Protein AF-A0A7S0CNS0-F1 (afdb_monomer_lite)

Structure (mmCIF, N/CA/C/O backbone):
data_AF-A0A7S0CNS0-F1
#
_entry.id   AF-A0A7S0CNS0-F1
#
loop_
_atom_site.group_PDB
_atom_site.id
_atom_site.type_symbol
_atom_site.label_atom_id
_atom_site.label_alt_id
_atom_site.label_comp_id
_atom_site.label_asym_id
_atom_site.label_entity_id
_atom_site.label_seq_id
_atom_site.pdbx_PDB_ins_code
_atom_site.Cartn_x
_atom_site.Cartn_y
_atom_site.Cartn_z
_atom_site.occupancy
_atom_site.B_iso_or_equiv
_atom_site.auth_seq_id
_atom_site.auth_comp_id
_atom_site.auth_asym_id
_atom_site.auth_atom_id
_atom_site.pdbx_PDB_model_num
ATOM 1 N N . GLU A 1 1 ? -19.469 -2.766 -13.938 1.00 79.62 1 GLU A N 1
ATOM 2 C CA . GLU A 1 1 ? -18.868 -2.071 -12.781 1.00 79.62 1 GLU A CA 1
ATOM 3 C C . GLU A 1 1 ? -19.352 -2.801 -11.536 1.00 79.62 1 GLU A C 1
ATOM 5 O O . GLU A 1 1 ? -20.506 -3.222 -11.563 1.00 79.62 1 GLU A O 1
ATOM 10 N N . PRO A 1 2 ? -18.498 -3.092 -10.544 1.00 83.12 2 PRO A N 1
ATOM 11 C CA . PRO A 1 2 ? -18.950 -3.764 -9.327 1.00 83.12 2 PRO A CA 1
ATOM 12 C C . PRO A 1 2 ? -19.878 -2.842 -8.521 1.00 83.12 2 PRO A C 1
ATOM 14 O O . PRO A 1 2 ? -19.722 -1.624 -8.574 1.00 83.12 2 PRO A O 1
ATOM 17 N N . ASP A 1 3 ? -20.831 -3.409 -7.777 1.00 85.75 3 ASP A N 1
ATOM 18 C CA . ASP A 1 3 ? -21.604 -2.629 -6.806 1.00 85.75 3 ASP A CA 1
ATOM 19 C C . ASP A 1 3 ? -20.707 -2.269 -5.620 1.00 85.75 3 ASP A C 1
ATOM 21 O O . ASP A 1 3 ? -20.160 -3.145 -4.944 1.00 85.75 3 ASP A O 1
ATOM 25 N N . MET A 1 4 ? -20.546 -0.966 -5.402 1.00 84.19 4 MET A N 1
ATOM 26 C CA . MET A 1 4 ? -19.632 -0.413 -4.411 1.00 84.19 4 MET A CA 1
ATOM 27 C C . MET A 1 4 ? -20.336 0.261 -3.227 1.00 84.19 4 MET A C 1
ATOM 29 O O . MET A 1 4 ? -19.690 0.914 -2.405 1.00 84.19 4 MET A O 1
ATOM 33 N N . THR A 1 5 ? -21.662 0.174 -3.161 1.00 83.50 5 THR A N 1
ATOM 34 C CA . THR A 1 5 ? -22.464 0.984 -2.241 1.00 83.50 5 THR A CA 1
ATOM 35 C C . THR A 1 5 ? -22.274 0.537 -0.793 1.00 83.50 5 THR A C 1
ATOM 37 O O . THR A 1 5 ? -22.460 -0.633 -0.472 1.00 83.50 5 THR A O 1
ATOM 40 N N . GLY A 1 6 ? -21.911 1.479 0.086 1.00 80.44 6 GLY A N 1
ATOM 41 C CA . GLY A 1 6 ? -21.797 1.250 1.533 1.00 80.44 6 GLY A CA 1
ATOM 42 C C . GLY A 1 6 ? -20.680 0.293 1.961 1.00 80.44 6 GLY A C 1
ATOM 43 O O . GLY A 1 6 ? -20.705 -0.183 3.090 1.00 80.44 6 GLY A O 1
ATOM 44 N N . LYS A 1 7 ? -19.719 -0.011 1.080 1.00 88.81 7 LYS A N 1
ATOM 45 C CA . LYS A 1 7 ? -18.635 -0.966 1.345 1.00 88.81 7 LYS A CA 1
ATOM 46 C C . LYS A 1 7 ? -17.271 -0.292 1.288 1.00 88.81 7 LYS A C 1
ATOM 48 O O . LYS A 1 7 ? -17.029 0.564 0.434 1.00 88.81 7 LYS A O 1
ATOM 53 N N . VAL A 1 8 ? -16.365 -0.748 2.150 1.00 96.94 8 VAL A N 1
ATOM 54 C CA . VAL A 1 8 ? -14.928 -0.521 1.978 1.00 96.94 8 VAL A CA 1
ATOM 55 C C . VAL A 1 8 ? -14.432 -1.469 0.891 1.00 96.94 8 VAL A C 1
ATOM 57 O O . VAL A 1 8 ? -14.720 -2.667 0.921 1.00 96.94 8 VAL A O 1
ATOM 60 N N . ILE A 1 9 ? -13.714 -0.934 -0.093 1.00 97.50 9 ILE A N 1
ATOM 61 C CA . ILE A 1 9 ? -13.231 -1.706 -1.240 1.00 97.50 9 ILE A CA 1
ATOM 62 C C . ILE A 1 9 ? -11.755 -1.451 -1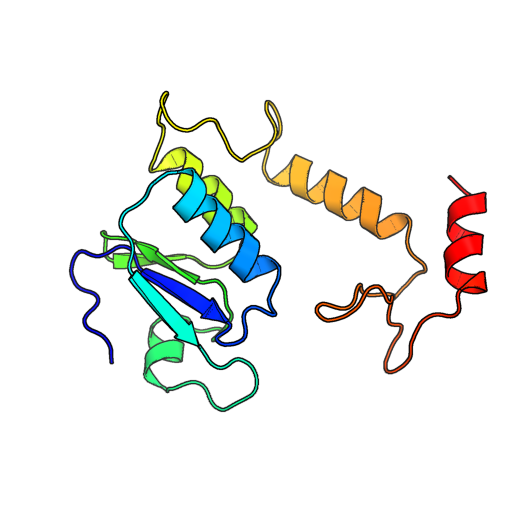.447 1.00 97.50 9 ILE A C 1
ATOM 64 O O . ILE A 1 9 ? -11.337 -0.306 -1.610 1.00 97.50 9 ILE A O 1
ATOM 68 N N . LEU A 1 10 ? -10.987 -2.531 -1.516 1.00 97.88 10 LEU A N 1
ATOM 69 C CA . LEU A 1 10 ? -9.592 -2.514 -1.916 1.00 97.88 10 LEU A CA 1
ATOM 70 C C . LEU A 1 10 ? -9.468 -2.850 -3.403 1.00 97.88 10 LEU A C 1
ATOM 72 O O . LEU A 1 10 ? -9.736 -3.973 -3.829 1.00 97.88 10 LEU A O 1
ATOM 76 N N . PHE A 1 11 ? -8.988 -1.893 -4.191 1.00 97.31 11 PHE A N 1
ATOM 77 C CA . PHE A 1 11 ? -8.505 -2.140 -5.543 1.00 97.31 11 PHE A CA 1
ATOM 78 C C . PHE A 1 11 ? -7.033 -2.531 -5.478 1.00 97.31 11 PHE A C 1
ATOM 80 O O . PHE A 1 11 ? -6.178 -1.720 -5.105 1.00 97.31 11 PHE A O 1
ATOM 87 N N . ARG A 1 12 ? -6.721 -3.770 -5.853 1.00 96.44 12 ARG A N 1
ATOM 88 C CA . ARG A 1 12 ? -5.359 -4.309 -5.781 1.00 96.44 12 ARG A CA 1
ATOM 89 C C . ARG A 1 12 ? -4.961 -5.029 -7.053 1.00 96.44 12 ARG A C 1
ATOM 91 O O . ARG A 1 12 ? -5.807 -5.470 -7.825 1.00 96.44 12 ARG A O 1
ATOM 98 N N . ASP A 1 13 ? -3.654 -5.172 -7.237 1.00 94.31 13 ASP A N 1
ATOM 99 C CA . ASP A 1 13 ? -3.093 -5.960 -8.330 1.00 94.31 13 ASP A CA 1
ATOM 100 C C . ASP A 1 13 ? -3.647 -7.392 -8.344 1.00 94.31 13 ASP A C 1
ATOM 102 O O . ASP A 1 13 ? -3.566 -8.104 -7.342 1.00 94.31 13 ASP A O 1
ATOM 106 N N . ARG A 1 14 ? -4.161 -7.819 -9.503 1.00 93.75 14 ARG A N 1
ATOM 107 C CA . ARG A 1 14 ? -4.745 -9.150 -9.712 1.00 93.75 14 ARG A CA 1
ATOM 108 C C . ARG A 1 14 ? -3.777 -10.292 -9.417 1.00 93.75 14 ARG A C 1
ATOM 110 O O . ARG A 1 14 ? -4.213 -11.342 -8.960 1.00 93.75 14 ARG A O 1
ATOM 117 N N . ASN A 1 15 ? -2.493 -10.108 -9.712 1.00 90.12 15 ASN A N 1
ATOM 118 C CA . ASN A 1 15 ? -1.498 -11.174 -9.616 1.00 90.12 15 ASN A CA 1
ATOM 119 C C . ASN A 1 15 ? -0.795 -11.209 -8.250 1.00 90.12 15 ASN A C 1
ATOM 121 O O . ASN A 1 15 ? 0.043 -12.078 -8.024 1.00 90.12 15 ASN A O 1
ATOM 125 N N . GLY A 1 16 ? -1.097 -10.262 -7.353 1.00 86.56 16 GLY A N 1
ATOM 126 C CA . GLY A 1 16 ? -0.439 -10.154 -6.051 1.00 86.56 16 GLY A CA 1
ATOM 127 C C . GLY A 1 16 ? 1.038 -9.750 -6.131 1.00 86.56 16 GLY A C 1
ATOM 128 O O . GLY A 1 16 ? 1.767 -9.898 -5.159 1.00 86.56 16 GLY A O 1
ATOM 129 N N . TRP A 1 17 ? 1.511 -9.228 -7.267 1.00 86.50 17 TRP A N 1
ATOM 130 C CA . TRP A 1 17 ? 2.932 -8.893 -7.454 1.00 86.50 17 TRP A CA 1
ATOM 131 C C . TRP A 1 17 ? 3.293 -7.487 -6.985 1.00 86.50 17 TRP A C 1
ATOM 133 O O . TRP A 1 17 ? 4.462 -7.106 -6.978 1.00 86.50 17 TRP A O 1
ATOM 143 N N . CYS A 1 18 ? 2.293 -6.671 -6.659 1.00 87.75 18 CYS A N 1
ATOM 144 C CA . CYS A 1 18 ? 2.506 -5.308 -6.208 1.00 87.75 18 CYS A CA 1
ATOM 145 C C . CYS A 1 18 ? 2.743 -5.296 -4.686 1.00 87.75 18 CYS A C 1
ATOM 147 O O . CYS A 1 18 ? 1.767 -5.400 -3.936 1.00 87.75 18 CYS A O 1
ATOM 149 N N . PRO A 1 19 ? 3.983 -5.081 -4.201 1.00 89.62 19 PRO A N 1
ATOM 150 C CA . PRO A 1 19 ? 4.258 -5.047 -2.761 1.00 89.62 19 PRO A CA 1
ATOM 151 C C . PRO A 1 19 ? 3.500 -3.915 -2.053 1.00 89.62 19 PRO A C 1
ATOM 153 O O . PRO A 1 19 ? 3.148 -4.019 -0.882 1.00 89.62 19 PRO A O 1
ATOM 156 N N . TYR A 1 20 ? 3.195 -2.831 -2.770 1.00 92.94 20 TYR A N 1
ATOM 157 C CA . TYR A 1 20 ? 2.387 -1.735 -2.243 1.00 92.94 20 TYR A CA 1
ATOM 158 C C . TYR A 1 20 ? 0.928 -2.142 -2.037 1.00 92.94 20 TYR A C 1
ATOM 160 O O . TYR A 1 20 ? 0.320 -1.719 -1.060 1.00 92.94 20 TYR A O 1
ATOM 168 N N . SER A 1 21 ? 0.375 -2.974 -2.927 1.00 95.25 21 SER A N 1
ATOM 169 C CA . SER A 1 21 ? -0.973 -3.517 -2.743 1.00 95.25 21 SER A CA 1
ATOM 170 C C . SER A 1 21 ? -1.022 -4.488 -1.574 1.00 95.25 21 SER A C 1
ATOM 172 O O . SER A 1 21 ? -1.945 -4.423 -0.768 1.00 95.25 21 SER A O 1
ATOM 174 N N . GLU A 1 22 ? 0.009 -5.323 -1.449 1.00 93.44 22 GLU A N 1
ATOM 175 C CA . GLU A 1 22 ? 0.140 -6.274 -0.349 1.00 93.44 22 GLU A CA 1
ATOM 176 C C . GLU A 1 22 ? 0.212 -5.570 1.010 1.00 93.44 22 GLU A C 1
ATOM 178 O O . GLU A 1 22 ? -0.470 -5.973 1.944 1.00 93.44 22 GLU A O 1
ATOM 183 N N . ARG A 1 23 ? 0.940 -4.446 1.103 1.00 93.81 23 ARG A N 1
ATOM 184 C CA . ARG A 1 23 ? 0.969 -3.601 2.310 1.00 93.81 23 ARG A CA 1
ATOM 185 C C . ARG A 1 23 ? -0.434 -3.217 2.781 1.00 93.81 23 ARG A C 1
ATOM 187 O O . ARG A 1 23 ? -0.723 -3.330 3.966 1.00 93.81 23 ARG A O 1
ATOM 194 N N . VAL A 1 24 ? -1.281 -2.728 1.874 1.00 96.88 24 VAL A N 1
ATOM 195 C CA . VAL A 1 24 ? -2.637 -2.278 2.224 1.00 96.88 24 VAL A CA 1
ATOM 196 C C . VAL A 1 24 ? -3.528 -3.465 2.572 1.00 96.88 24 VAL A C 1
ATOM 198 O O . VAL A 1 24 ? -4.253 -3.404 3.559 1.00 96.88 24 VAL A O 1
ATOM 201 N N . TRP A 1 25 ? -3.448 -4.550 1.802 1.00 96.69 25 TRP A N 1
ATOM 202 C CA . TRP A 1 25 ? -4.233 -5.751 2.068 1.00 96.69 25 TRP A CA 1
ATOM 203 C C . TRP A 1 25 ? -3.916 -6.357 3.435 1.00 96.69 25 TRP A C 1
ATOM 205 O O . TRP A 1 25 ? -4.824 -6.548 4.240 1.00 96.69 25 TRP A O 1
ATOM 215 N N . LEU A 1 26 ? -2.631 -6.568 3.741 1.00 94.06 26 LEU A N 1
ATOM 216 C CA . LEU A 1 26 ? -2.194 -7.047 5.052 1.00 94.06 26 LEU A CA 1
ATOM 217 C C . LEU A 1 26 ? -2.619 -6.087 6.167 1.00 94.06 26 LEU A C 1
ATOM 219 O O . LEU A 1 26 ? -2.993 -6.544 7.244 1.00 94.06 26 LEU A O 1
ATOM 223 N N . ALA A 1 27 ? -2.615 -4.774 5.912 1.00 94.25 27 ALA A N 1
ATOM 224 C CA . ALA A 1 27 ? -3.067 -3.797 6.893 1.00 94.25 27 ALA A CA 1
ATOM 225 C C . ALA A 1 27 ? -4.570 -3.902 7.198 1.00 94.25 27 ALA A C 1
ATOM 227 O O . ALA A 1 27 ? -4.971 -3.871 8.360 1.00 94.25 27 ALA A O 1
ATOM 228 N N . MET A 1 28 ? -5.401 -4.065 6.168 1.00 95.19 28 MET A N 1
ATOM 229 C CA . MET A 1 28 ? -6.844 -4.256 6.331 1.00 95.19 28 MET A CA 1
ATOM 230 C C . MET A 1 28 ? -7.164 -5.588 7.022 1.00 95.19 28 MET A C 1
ATOM 232 O O . MET A 1 28 ? -7.961 -5.614 7.959 1.00 95.19 28 MET A O 1
ATOM 236 N N . MET A 1 29 ? -6.487 -6.668 6.616 1.00 93.88 29 MET A N 1
ATOM 237 C CA . MET A 1 29 ? -6.615 -7.996 7.227 1.00 93.88 29 MET A CA 1
ATOM 238 C C . MET A 1 29 ? -6.179 -7.997 8.695 1.00 93.88 29 MET A C 1
ATOM 240 O O . MET A 1 29 ? -6.897 -8.501 9.553 1.00 93.88 29 MET A O 1
ATOM 244 N N . GLY A 1 30 ? -5.026 -7.398 9.005 1.00 91.19 30 GLY A N 1
ATOM 245 C CA . GLY A 1 30 ? -4.492 -7.315 10.367 1.00 91.19 30 GLY A CA 1
ATOM 246 C C . GLY A 1 30 ? -5.365 -6.491 11.315 1.00 91.19 30 GLY A C 1
ATOM 247 O O . GLY A 1 30 ? -5.347 -6.729 12.519 1.00 91.19 30 GLY A O 1
ATOM 248 N N . LYS A 1 31 ? -6.164 -5.565 10.774 1.00 90.44 31 LYS A N 1
ATOM 249 C CA . LYS A 1 31 ? -7.186 -4.808 11.510 1.00 90.44 31 LYS A CA 1
ATOM 250 C C . LYS A 1 31 ? -8.554 -5.497 11.566 1.00 90.44 31 LYS A C 1
ATOM 252 O O . LYS A 1 31 ? -9.480 -4.926 12.135 1.00 90.44 31 LYS A O 1
ATOM 257 N N . GLY A 1 32 ? -8.696 -6.684 10.973 1.00 90.75 32 GLY A N 1
ATOM 258 C CA . GLY A 1 32 ? -9.947 -7.443 10.962 1.00 90.75 32 GLY A CA 1
ATOM 259 C C . GLY A 1 32 ? -11.102 -6.716 10.272 1.00 90.75 32 GLY A C 1
ATOM 260 O O . GLY A 1 32 ? -12.247 -6.871 10.692 1.00 90.75 32 GLY A O 1
ATOM 261 N N . LEU A 1 33 ? -10.814 -5.881 9.268 1.00 92.31 33 LEU A N 1
ATOM 262 C CA . LEU A 1 33 ? -11.850 -5.121 8.570 1.00 92.31 33 LEU A CA 1
ATOM 263 C C . LEU A 1 33 ? -12.706 -6.026 7.686 1.00 92.31 33 LEU A C 1
ATOM 265 O O . LEU A 1 33 ? -12.196 -6.938 7.040 1.00 92.31 33 LEU A O 1
ATOM 269 N N . ASP A 1 34 ? -13.994 -5.703 7.599 1.00 93.25 34 ASP A N 1
ATOM 270 C CA . ASP A 1 34 ? -14.878 -6.235 6.566 1.00 93.25 34 ASP A CA 1
ATOM 271 C C . ASP A 1 34 ? -14.767 -5.353 5.312 1.00 93.25 34 ASP A C 1
ATOM 273 O O . ASP A 1 34 ? -15.151 -4.179 5.316 1.00 93.25 34 ASP A O 1
ATOM 277 N N . PHE A 1 35 ? -14.163 -5.888 4.252 1.00 95.44 35 PHE A N 1
ATOM 278 C CA . PHE A 1 35 ? -13.949 -5.182 2.990 1.00 95.44 35 PHE A CA 1
ATOM 279 C C . PHE A 1 35 ? -14.053 -6.138 1.801 1.00 95.44 35 PHE A C 1
ATOM 281 O O . PHE A 1 35 ? -13.856 -7.345 1.914 1.00 95.44 35 PHE A O 1
ATOM 288 N N . SER A 1 36 ? -14.353 -5.586 0.627 1.00 96.38 36 SER A N 1
ATOM 289 C CA . SER A 1 36 ? -14.345 -6.332 -0.635 1.00 96.38 36 SER A CA 1
ATOM 290 C C . SER A 1 36 ? -13.084 -6.038 -1.444 1.00 96.38 36 SER A C 1
ATOM 292 O O . SER A 1 36 ? -12.575 -4.918 -1.443 1.00 96.38 36 SER A O 1
ATOM 294 N N . GLU A 1 37 ? -12.602 -7.026 -2.191 1.00 96.06 37 GLU A N 1
ATOM 295 C CA . GLU A 1 37 ? -11.461 -6.867 -3.092 1.00 96.06 37 GLU A CA 1
ATOM 296 C C . GLU A 1 37 ? -11.928 -6.761 -4.543 1.00 96.06 37 GLU A C 1
ATOM 298 O O . GLU A 1 37 ? -12.767 -7.528 -5.016 1.00 96.06 37 GLU A O 1
ATOM 303 N N . VAL A 1 38 ? -11.338 -5.823 -5.277 1.00 96.19 38 VAL A N 1
ATOM 304 C CA . VAL A 1 38 ? -11.464 -5.737 -6.728 1.00 96.19 38 VAL A CA 1
ATOM 305 C C . VAL A 1 38 ? -10.080 -5.910 -7.335 1.00 96.19 38 VAL A C 1
ATOM 307 O O . VAL A 1 38 ? -9.188 -5.077 -7.165 1.00 96.19 38 VAL A O 1
ATOM 310 N N . LEU A 1 39 ? -9.908 -7.022 -8.048 1.00 95.44 39 LEU A N 1
ATOM 311 C CA . LEU A 1 39 ? -8.652 -7.381 -8.694 1.00 95.44 39 LEU A CA 1
ATOM 312 C C . LEU A 1 39 ? -8.495 -6.613 -10.010 1.00 95.44 39 LEU A C 1
ATOM 314 O O . LEU A 1 39 ? -9.250 -6.813 -10.962 1.00 95.44 39 LEU A O 1
ATOM 318 N N . VAL A 1 40 ? -7.494 -5.741 -10.060 1.00 94.81 40 VAL A N 1
ATOM 319 C CA . VAL A 1 40 ? -7.170 -4.898 -11.211 1.00 94.81 40 VAL A CA 1
ATOM 320 C C . VAL A 1 40 ? -5.981 -5.497 -11.953 1.00 94.81 40 VAL A C 1
ATOM 322 O O . VAL A 1 40 ? -4.935 -5.776 -11.367 1.00 94.81 40 VAL A O 1
ATOM 325 N N . ASP A 1 41 ? -6.125 -5.680 -13.263 1.00 93.12 41 ASP A N 1
ATOM 326 C CA . ASP A 1 41 ? -5.025 -6.112 -14.120 1.00 93.12 41 ASP A CA 1
ATOM 327 C C . ASP A 1 41 ? -4.093 -4.928 -14.430 1.00 93.12 41 ASP A C 1
ATOM 329 O O . ASP A 1 41 ? -4.439 -4.028 -15.194 1.00 93.12 41 ASP A O 1
ATOM 333 N N . ASN A 1 42 ? -2.909 -4.909 -13.812 1.00 89.56 42 ASN A N 1
ATOM 334 C CA . ASN A 1 42 ? -1.885 -3.896 -14.080 1.00 89.56 42 ASN A CA 1
ATOM 335 C C . ASN A 1 42 ? -1.017 -4.185 -15.308 1.00 89.56 42 ASN A C 1
ATOM 337 O O . ASN A 1 42 ? -0.248 -3.314 -15.709 1.00 89.56 42 ASN A O 1
ATOM 341 N N . GLN A 1 43 ? -1.114 -5.386 -15.878 1.00 88.69 43 GLN A N 1
ATOM 342 C CA . GLN A 1 43 ? -0.323 -5.813 -17.031 1.00 88.69 43 GLN A CA 1
ATOM 343 C C . GLN A 1 43 ? -1.102 -5.672 -18.342 1.00 88.69 43 GLN A C 1
ATOM 345 O O . GLN A 1 43 ? -0.491 -5.555 -19.403 1.00 88.69 43 GLN A O 1
ATOM 350 N N . GLY A 1 44 ? -2.430 -5.695 -18.265 1.00 88.00 44 GLY A N 1
ATOM 351 C CA . GLY A 1 44 ? -3.341 -5.520 -19.386 1.00 88.00 44 GLY A CA 1
ATOM 352 C C . GLY A 1 44 ? -4.048 -4.165 -19.409 1.00 88.00 44 GLY A C 1
ATOM 353 O O . GLY A 1 44 ? -3.677 -3.197 -18.740 1.00 88.00 44 GLY A O 1
ATOM 354 N N . THR A 1 45 ? -5.110 -4.102 -20.210 1.00 89.62 45 THR A N 1
ATOM 355 C CA . THR A 1 45 ? -5.985 -2.932 -20.289 1.00 89.62 45 THR A CA 1
ATOM 356 C C . THR A 1 45 ? -6.931 -2.905 -19.095 1.00 89.62 45 THR A C 1
ATOM 358 O O . THR A 1 45 ? -7.771 -3.788 -18.922 1.00 89.62 45 THR A O 1
ATOM 361 N N . LYS A 1 46 ? -6.829 -1.849 -18.288 1.00 93.62 46 LYS A N 1
ATOM 362 C CA . LYS A 1 46 ? -7.757 -1.606 -17.180 1.00 93.62 46 LYS A CA 1
ATOM 363 C C . LYS A 1 46 ? -9.113 -1.151 -17.720 1.00 93.62 46 LYS A C 1
ATOM 365 O O . LYS A 1 46 ? -9.161 -0.399 -18.697 1.00 93.62 46 LYS A O 1
ATOM 370 N N . PRO A 1 47 ? -10.226 -1.568 -17.097 1.00 91.56 47 PRO A N 1
ATOM 371 C CA . PRO A 1 47 ? -11.543 -1.167 -17.561 1.00 91.56 47 PRO A CA 1
ATOM 372 C C . PRO A 1 47 ? -11.755 0.341 -17.366 1.00 91.56 47 PRO A C 1
ATOM 374 O O . PRO A 1 47 ? -11.301 0.921 -16.381 1.00 91.56 47 PRO A O 1
ATOM 377 N N . SER A 1 48 ? -12.498 0.979 -18.275 1.00 94.50 48 SER A N 1
ATOM 378 C CA . SER A 1 48 ? -12.708 2.439 -18.271 1.00 94.50 48 SER A CA 1
ATOM 379 C C . SER A 1 48 ? -13.325 2.972 -16.976 1.00 94.50 48 SER A C 1
ATOM 381 O O . SER A 1 48 ? -13.028 4.091 -16.566 1.00 94.50 48 SER A O 1
ATOM 383 N N . TRP A 1 49 ? -14.157 2.169 -16.305 1.00 94.06 49 TRP A N 1
ATOM 384 C CA . TRP A 1 49 ? -14.743 2.534 -15.017 1.00 94.06 49 TRP A CA 1
ATOM 385 C C . TRP A 1 49 ? -13.691 2.698 -13.921 1.00 94.06 49 TRP A C 1
ATOM 387 O O . TRP A 1 49 ? -13.834 3.579 -13.081 1.00 94.06 49 TRP A O 1
ATOM 397 N N . TYR A 1 50 ? -12.592 1.942 -13.974 1.00 95.75 50 TYR A N 1
ATOM 398 C CA . TYR A 1 50 ? -11.540 2.060 -12.973 1.00 95.75 50 TYR A CA 1
ATOM 399 C C . TYR A 1 50 ? -10.827 3.408 -13.063 1.00 95.75 50 TYR A C 1
ATOM 401 O O . TYR A 1 50 ? -10.560 4.021 -12.037 1.00 95.75 50 TYR A O 1
ATOM 409 N N . TYR A 1 51 ? -10.610 3.923 -14.275 1.00 95.69 51 TYR A N 1
ATOM 410 C CA . TYR A 1 51 ? -10.045 5.260 -14.475 1.00 95.69 51 TYR A CA 1
ATOM 411 C C . TYR A 1 51 ? -10.980 6.387 -14.021 1.00 95.69 51 TYR A C 1
ATOM 413 O O . TYR A 1 51 ? -10.506 7.456 -13.647 1.00 95.69 51 TYR A O 1
ATOM 421 N N . ARG A 1 52 ? -12.303 6.162 -14.020 1.00 94.56 52 ARG A N 1
ATOM 422 C CA . ARG A 1 52 ? -13.259 7.122 -13.441 1.00 94.56 52 ARG A CA 1
ATOM 423 C C . ARG A 1 52 ? -13.168 7.167 -11.918 1.00 94.56 52 ARG A C 1
ATOM 425 O O . ARG A 1 52 ? -13.317 8.237 -11.343 1.00 94.56 52 ARG A O 1
ATOM 432 N N . CYS A 1 53 ? -12.916 6.024 -11.280 1.00 93.19 53 CYS A N 1
ATOM 433 C CA . CYS A 1 53 ? -12.677 5.945 -9.839 1.00 93.19 53 CYS A CA 1
ATOM 434 C C . CYS A 1 53 ? -11.303 6.522 -9.469 1.00 93.19 53 CYS A C 1
ATOM 436 O O . CYS A 1 53 ? -11.187 7.351 -8.573 1.00 93.19 53 CYS A O 1
ATOM 438 N N . ILE A 1 54 ? -10.261 6.070 -10.170 1.00 95.88 54 ILE A N 1
ATOM 439 C CA . ILE A 1 54 ? -8.851 6.330 -9.893 1.00 95.88 54 ILE A CA 1
ATOM 440 C C . ILE A 1 54 ? -8.219 6.907 -11.158 1.00 95.88 54 ILE A C 1
ATOM 442 O O . ILE A 1 54 ? -7.818 6.160 -12.047 1.00 95.88 54 ILE A O 1
ATOM 446 N N . GLY A 1 55 ? -8.103 8.235 -11.242 1.00 93.56 55 GLY A N 1
ATOM 447 C CA . GLY A 1 55 ? -7.635 8.922 -12.455 1.00 93.56 55 GLY A CA 1
ATOM 448 C C . GLY A 1 55 ? -6.266 8.452 -12.970 1.00 93.56 55 GLY A C 1
ATOM 449 O O . GLY A 1 55 ? -6.049 8.390 -14.177 1.00 93.56 55 GLY A O 1
ATOM 450 N N . SER A 1 56 ? -5.359 8.047 -12.074 1.00 92.94 56 SER A N 1
ATOM 451 C CA . SER A 1 56 ? -4.052 7.467 -12.428 1.00 92.94 56 SER A CA 1
ATOM 452 C C . SER A 1 56 ? -4.137 6.028 -12.952 1.00 92.94 56 SER A C 1
ATOM 454 O O . SER A 1 56 ? -3.192 5.522 -13.556 1.00 92.94 56 SER A O 1
ATOM 456 N N . GLY A 1 57 ? -5.228 5.323 -12.649 1.00 93.44 57 GLY A N 1
ATOM 457 C CA . GLY A 1 57 ? -5.356 3.881 -12.808 1.00 93.44 57 GLY A CA 1
ATOM 458 C C . GLY A 1 57 ? -4.335 3.078 -11.995 1.00 93.44 57 GLY A C 1
ATOM 459 O O . GLY A 1 57 ? -4.094 1.919 -12.328 1.00 93.44 57 GLY A O 1
ATOM 460 N N . SER A 1 58 ? -3.683 3.653 -10.980 1.00 93.00 58 SER A N 1
ATOM 461 C CA . SER A 1 58 ? -2.697 2.939 -10.157 1.00 93.00 58 SER A CA 1
ATOM 462 C C . SER A 1 58 ? -3.366 2.061 -9.096 1.00 93.00 58 SER A C 1
ATOM 464 O O . SER A 1 58 ? -4.505 2.296 -8.706 1.00 93.00 58 SER A O 1
ATOM 466 N N . THR A 1 59 ? -2.658 1.031 -8.632 1.00 95.19 59 THR A N 1
ATOM 467 C CA . THR A 1 59 ? -3.002 0.251 -7.430 1.00 95.19 59 THR A CA 1
ATOM 468 C C . THR A 1 59 ? -1.842 0.312 -6.429 1.00 95.19 59 THR A C 1
ATOM 470 O O . THR A 1 59 ? -0.690 0.362 -6.873 1.00 95.19 59 THR A O 1
ATOM 473 N N . PRO A 1 60 ? -2.089 0.202 -5.112 1.00 97.50 60 PRO A N 1
ATOM 474 C CA . PRO A 1 60 ? -3.406 0.056 -4.498 1.00 97.50 60 PRO A CA 1
ATOM 475 C C . PRO A 1 60 ? -4.218 1.345 -4.517 1.00 97.50 60 PRO A C 1
ATOM 477 O O . PRO A 1 60 ? -3.665 2.445 -4.525 1.00 97.50 60 PRO A O 1
ATOM 480 N N . ALA A 1 61 ? -5.531 1.178 -4.451 1.00 97.88 61 ALA A N 1
ATOM 481 C CA . ALA A 1 61 ? -6.456 2.239 -4.101 1.00 97.88 61 ALA A CA 1
ATOM 482 C C . ALA A 1 61 ? -7.548 1.688 -3.186 1.00 97.88 61 ALA A C 1
ATOM 484 O O . ALA A 1 61 ? -7.882 0.506 -3.255 1.00 97.88 61 ALA A O 1
ATOM 485 N N . VAL A 1 62 ? -8.119 2.544 -2.350 1.00 97.88 62 VAL A N 1
ATOM 486 C CA . VAL A 1 62 ? -9.240 2.196 -1.479 1.00 97.88 62 VAL A CA 1
ATOM 487 C C . VAL A 1 62 ? -10.406 3.115 -1.781 1.00 97.88 62 VAL A C 1
ATOM 489 O O . VAL A 1 62 ? -10.230 4.328 -1.864 1.00 97.88 62 VAL A O 1
ATOM 492 N N . ARG A 1 63 ? -11.596 2.539 -1.934 1.00 97.06 63 ARG A N 1
ATOM 493 C CA . ARG A 1 63 ? -12.850 3.272 -1.778 1.00 97.06 63 ARG A CA 1
ATOM 494 C C . ARG A 1 63 ? -13.331 3.047 -0.356 1.00 97.06 63 ARG A C 1
ATOM 496 O O . ARG A 1 63 ? -13.567 1.911 0.044 1.00 97.06 63 ARG A O 1
ATOM 503 N N . TRP A 1 64 ? -13.481 4.119 0.391 1.00 95.94 64 TRP A N 1
ATOM 504 C CA . TRP A 1 64 ? -14.036 4.078 1.731 1.00 95.94 64 TRP A CA 1
ATOM 505 C C . TRP A 1 64 ? -15.557 3.941 1.704 1.00 95.94 64 TRP A C 1
ATOM 507 O O . TRP A 1 64 ? -16.184 4.253 0.697 1.00 95.94 64 TRP A O 1
ATOM 517 N N . ASP A 1 65 ? -16.161 3.523 2.810 1.00 93.62 65 ASP A N 1
ATOM 518 C CA . ASP A 1 65 ? -17.616 3.452 2.990 1.00 93.62 65 ASP A CA 1
ATOM 519 C C . ASP A 1 65 ? -18.329 4.790 2.705 1.00 93.62 65 ASP A C 1
ATOM 521 O O . ASP A 1 65 ? -19.366 4.801 2.038 1.00 93.62 65 ASP A O 1
ATOM 525 N N . ASP A 1 66 ? -17.709 5.914 3.081 1.00 93.12 66 ASP A N 1
ATOM 526 C CA . ASP A 1 66 ? -18.166 7.287 2.807 1.00 93.12 66 ASP A CA 1
ATOM 527 C C . ASP A 1 66 ? -18.081 7.720 1.328 1.00 93.12 66 ASP A C 1
ATOM 529 O O . ASP A 1 66 ? -18.447 8.843 0.980 1.00 93.12 66 ASP A O 1
ATOM 533 N N . GLY A 1 67 ? -17.607 6.847 0.435 1.00 93.12 67 GLY A N 1
ATOM 534 C CA . GLY A 1 67 ? -17.527 7.117 -0.999 1.00 93.12 67 GLY A CA 1
ATOM 535 C C . GLY A 1 67 ? -16.238 7.762 -1.475 1.00 93.12 67 GLY A C 1
ATOM 536 O O . GLY A 1 67 ? -16.038 7.856 -2.687 1.00 93.12 67 GLY A O 1
ATOM 537 N N . LYS A 1 68 ? -15.346 8.171 -0.570 1.00 94.56 68 LYS A N 1
ATOM 538 C CA . LYS A 1 68 ? -14.075 8.781 -0.962 1.00 94.56 68 LYS A CA 1
ATOM 539 C C . LYS A 1 68 ? -13.094 7.726 -1.451 1.00 94.56 68 LYS A C 1
ATOM 541 O O . LYS A 1 68 ? -12.999 6.634 -0.893 1.0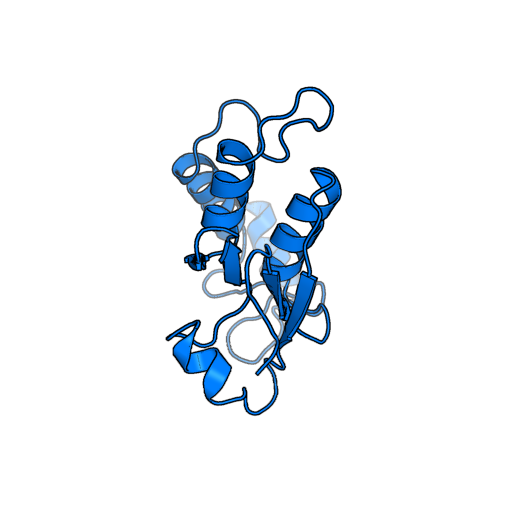0 94.56 68 LYS A O 1
ATOM 546 N N . TYR A 1 69 ? -12.324 8.092 -2.469 1.00 96.31 69 TYR A N 1
ATOM 547 C CA . TYR A 1 69 ? -11.218 7.286 -2.966 1.00 96.31 69 TYR A CA 1
ATOM 548 C C . TYR A 1 69 ? -9.902 7.792 -2.391 1.00 96.31 69 TYR A C 1
ATOM 550 O O . TYR A 1 69 ? -9.680 8.999 -2.290 1.00 96.31 69 TYR A O 1
ATOM 558 N N . GLN A 1 70 ? -9.015 6.865 -2.056 1.00 97.44 70 GLN A N 1
ATOM 559 C CA . GLN A 1 70 ? -7.673 7.162 -1.591 1.00 97.44 70 GLN A CA 1
ATOM 560 C C . GLN A 1 70 ? -6.657 6.270 -2.291 1.00 97.44 70 GLN A C 1
ATOM 562 O O . GLN A 1 70 ? -6.891 5.086 -2.526 1.00 97.44 70 GLN A O 1
ATOM 567 N N . THR A 1 71 ? -5.526 6.867 -2.641 1.00 97.00 71 THR A N 1
ATOM 568 C CA . THR A 1 71 ? -4.393 6.217 -3.304 1.00 97.00 71 THR A CA 1
ATOM 569 C C . THR A 1 71 ? -3.149 6.377 -2.433 1.00 97.00 71 THR A C 1
ATOM 571 O O . THR A 1 71 ? -3.233 6.947 -1.346 1.00 97.00 71 THR A O 1
ATOM 574 N N . GLU A 1 72 ? -2.013 5.858 -2.899 1.00 95.44 72 GLU A N 1
ATOM 575 C CA . GLU A 1 72 ? -0.739 5.808 -2.175 1.00 95.44 72 GLU A CA 1
ATOM 576 C C . GLU A 1 72 ? -0.756 4.880 -0.954 1.00 95.44 72 GLU A C 1
ATOM 578 O O . GLU A 1 72 ? -1.387 5.123 0.071 1.00 95.44 72 GLU A O 1
ATOM 583 N N . SER A 1 73 ? -0.004 3.780 -1.045 1.00 95.38 73 SER A N 1
ATOM 584 C CA . SER A 1 73 ? -0.059 2.704 -0.042 1.00 95.38 73 SER A CA 1
ATOM 585 C C . SER A 1 73 ? 0.302 3.134 1.384 1.00 95.38 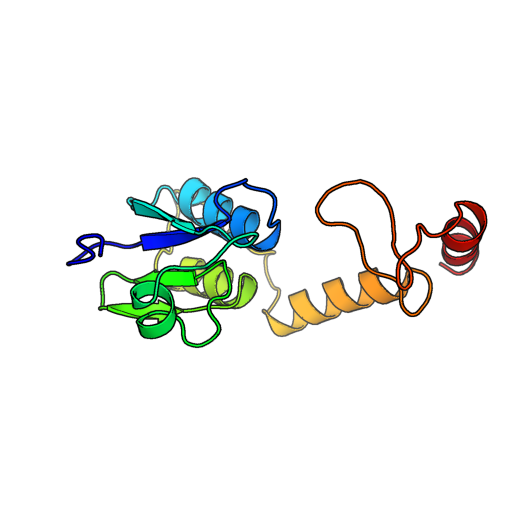73 SER A C 1
ATOM 587 O O . SER A 1 73 ? -0.226 2.560 2.332 1.00 95.38 73 SER A O 1
ATOM 589 N N . MET A 1 74 ? 1.196 4.117 1.558 1.00 93.75 74 MET A N 1
ATOM 590 C CA . MET A 1 74 ? 1.506 4.650 2.891 1.00 93.75 74 MET A CA 1
ATOM 591 C C . MET A 1 74 ? 0.362 5.514 3.410 1.00 93.75 74 MET A C 1
ATOM 593 O O . MET A 1 74 ? -0.049 5.346 4.550 1.00 93.75 74 MET A O 1
ATOM 597 N N . ASP A 1 75 ? -0.189 6.392 2.578 1.00 95.31 75 ASP A N 1
ATOM 598 C CA . ASP A 1 75 ? -1.279 7.285 2.971 1.00 95.31 75 ASP A CA 1
ATOM 599 C C . ASP A 1 75 ? -2.512 6.481 3.379 1.00 95.31 75 ASP A C 1
ATOM 601 O O . ASP A 1 75 ? -3.119 6.773 4.406 1.00 95.31 75 ASP A O 1
ATOM 605 N N . ILE A 1 76 ? -2.821 5.420 2.630 1.00 96.88 76 ILE A N 1
ATOM 606 C CA . ILE A 1 76 ? -3.873 4.466 2.982 1.00 96.88 76 ILE A CA 1
ATOM 607 C C . ILE A 1 76 ? -3.573 3.793 4.329 1.00 96.88 76 ILE A C 1
ATOM 609 O O . ILE A 1 76 ? -4.455 3.739 5.178 1.00 96.88 76 ILE A O 1
ATOM 613 N N . ALA A 1 77 ? -2.348 3.307 4.562 1.00 94.38 77 ALA A N 1
ATOM 614 C CA . ALA A 1 77 ? -1.991 2.655 5.826 1.00 94.38 77 ALA A CA 1
ATOM 615 C C . ALA A 1 77 ? -2.146 3.595 7.037 1.00 94.38 77 ALA A C 1
ATOM 617 O O . ALA A 1 77 ? -2.694 3.199 8.064 1.00 94.38 77 ALA A O 1
ATOM 618 N N . PHE A 1 78 ? -1.730 4.856 6.901 1.00 93.19 78 PHE A N 1
ATOM 619 C CA . PHE A 1 78 ? -1.938 5.876 7.933 1.00 93.19 78 PHE A CA 1
ATOM 620 C C . PHE A 1 78 ? -3.413 6.236 8.125 1.00 93.19 78 PHE A C 1
ATOM 622 O O . PHE A 1 78 ? -3.833 6.490 9.252 1.00 93.19 78 PHE A O 1
ATOM 629 N N . GLU A 1 79 ? -4.213 6.247 7.062 1.00 94.75 79 GLU A N 1
ATOM 630 C CA . GLU A 1 79 ? -5.654 6.470 7.181 1.00 94.75 79 GLU A CA 1
ATOM 631 C C . GLU A 1 79 ? -6.368 5.299 7.870 1.00 94.75 79 GLU A C 1
ATOM 633 O O . GLU A 1 79 ? -7.252 5.526 8.693 1.00 94.75 79 GLU A O 1
ATOM 638 N N . LEU A 1 80 ? -5.951 4.056 7.607 1.00 93.94 80 LEU A N 1
ATOM 639 C CA .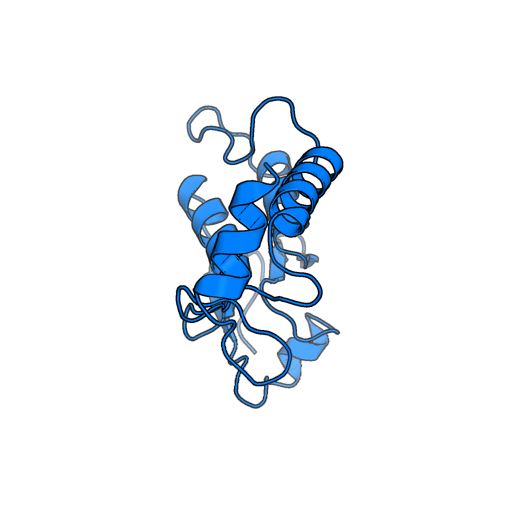 LEU A 1 80 ? -6.488 2.872 8.283 1.00 93.94 80 LEU A CA 1
ATOM 640 C C . LEU A 1 80 ? -6.302 2.948 9.804 1.00 93.94 80 LEU A C 1
ATOM 642 O O . LEU A 1 80 ? -7.215 2.585 10.543 1.00 93.94 80 LEU A O 1
ATOM 646 N N . GLU A 1 81 ? -5.157 3.443 10.284 1.00 91.19 81 GLU A N 1
ATOM 647 C CA . GLU A 1 81 ? -4.942 3.666 11.722 1.00 91.19 81 GLU A CA 1
ATOM 648 C C . GLU A 1 81 ? -5.891 4.717 12.306 1.00 91.19 81 GLU A C 1
ATOM 650 O O . GLU A 1 81 ? -6.396 4.545 13.413 1.00 91.19 81 GLU A O 1
ATOM 655 N N . LYS A 1 82 ? -6.175 5.789 11.559 1.00 91.00 82 LYS A N 1
ATOM 656 C CA . LYS A 1 82 ? -7.080 6.855 12.013 1.00 91.00 82 LYS A CA 1
ATOM 657 C C . LYS A 1 82 ? -8.540 6.415 12.037 1.00 91.00 82 LYS A C 1
ATOM 659 O O . LYS A 1 82 ? -9.262 6.766 12.964 1.00 91.00 82 LYS A O 1
ATOM 664 N N . ARG A 1 83 ? -8.983 5.692 11.005 1.00 91.88 83 ARG A N 1
ATOM 665 C CA . ARG A 1 83 ? -10.386 5.279 10.834 1.00 91.88 83 ARG A CA 1
ATOM 666 C C . ARG A 1 83 ? -10.767 4.092 11.705 1.00 91.88 83 ARG A C 1
ATOM 668 O O . ARG A 1 83 ? -11.909 4.009 12.142 1.00 91.88 83 ARG A O 1
ATOM 675 N N . TYR A 1 84 ? -9.817 3.197 11.964 1.00 89.81 84 TYR A N 1
ATOM 676 C CA . TYR A 1 84 ? -10.055 1.956 12.695 1.00 89.81 84 TYR A CA 1
ATOM 677 C C . TYR A 1 84 ? -9.072 1.811 13.867 1.00 89.81 84 TYR A C 1
ATOM 679 O O . TYR A 1 84 ? -8.226 0.902 13.866 1.00 89.81 84 TYR A O 1
ATOM 687 N N . PRO A 1 85 ? -9.150 2.708 14.873 1.00 86.44 85 PRO A N 1
ATOM 688 C CA . PRO A 1 85 ? -8.438 2.514 16.123 1.00 86.44 85 PRO A CA 1
ATOM 689 C C . PRO A 1 85 ? -9.077 1.332 16.858 1.00 86.44 85 PRO A C 1
ATOM 691 O O . PRO A 1 85 ? -10.288 1.297 17.068 1.00 86.44 85 PRO A O 1
ATOM 694 N N . SER A 1 86 ? -8.278 0.344 17.250 1.00 78.81 86 SER A N 1
ATOM 695 C CA . SER A 1 86 ? -8.780 -0.802 18.007 1.00 78.81 86 SER A CA 1
ATOM 696 C C . SER A 1 86 ? -7.751 -1.253 19.036 1.00 78.81 86 SER A C 1
ATOM 698 O O . SER A 1 86 ? -6.589 -1.427 18.685 1.00 78.81 86 SER A O 1
ATOM 700 N N . PRO A 1 87 ? -8.145 -1.495 20.297 1.00 70.31 87 PRO A N 1
ATOM 701 C CA . PRO A 1 87 ? -7.262 -2.130 21.271 1.00 70.31 87 PRO A CA 1
ATOM 702 C C . PRO A 1 87 ? -7.057 -3.626 20.978 1.00 70.31 87 PRO A C 1
ATOM 704 O O . PRO A 1 87 ? -6.107 -4.216 21.481 1.00 70.31 87 PRO A O 1
ATOM 707 N N . LEU A 1 88 ? -7.937 -4.242 20.176 1.00 74.62 88 LEU A N 1
ATOM 708 C CA . LEU A 1 88 ? -7.851 -5.656 19.792 1.00 74.62 88 LEU A CA 1
ATOM 709 C C . LEU A 1 88 ? -6.875 -5.891 18.634 1.00 74.62 88 LEU A C 1
ATOM 711 O O . LEU A 1 88 ? -6.371 -7.001 18.480 1.00 74.62 88 LEU A O 1
ATOM 715 N N . PHE A 1 89 ? -6.601 -4.855 17.839 1.00 76.81 89 PHE A N 1
ATOM 716 C CA . PHE A 1 89 ? -5.680 -4.918 16.710 1.00 76.81 89 PHE A CA 1
ATOM 717 C C . PHE A 1 89 ? -4.576 -3.879 16.916 1.00 76.81 89 PHE A C 1
ATOM 719 O O . PHE A 1 89 ? -4.851 -2.684 16.784 1.00 76.81 89 PHE A O 1
ATOM 726 N N . PRO A 1 90 ? -3.344 -4.294 17.265 1.00 77.12 90 PRO A N 1
ATOM 727 C CA . PRO A 1 90 ? -2.260 -3.354 17.510 1.00 77.12 90 PRO A CA 1
ATOM 728 C C . PRO A 1 90 ? -1.981 -2.501 16.268 1.00 77.12 90 PRO A C 1
ATOM 730 O O . PRO A 1 90 ? -2.233 -2.925 15.138 1.00 77.12 90 PRO A O 1
ATOM 733 N N . SER A 1 91 ? -1.431 -1.303 16.492 1.00 82.25 91 SER A N 1
ATOM 734 C CA . SER A 1 91 ? -0.952 -0.443 15.405 1.00 82.25 91 SER A CA 1
ATOM 735 C C . SER A 1 91 ? -0.024 -1.235 14.490 1.00 82.25 91 SER A C 1
ATOM 737 O O . SER A 1 91 ? 0.944 -1.843 14.949 1.00 82.25 91 SER A O 1
ATOM 739 N N . LEU A 1 92 ? -0.304 -1.186 13.191 1.00 82.69 92 LEU A N 1
ATOM 740 C CA . LEU A 1 92 ? 0.533 -1.801 12.161 1.00 82.69 92 LEU A CA 1
ATOM 741 C C . LEU A 1 92 ? 1.646 -0.855 11.699 1.00 82.69 92 LEU A C 1
ATOM 743 O O . LEU A 1 92 ? 2.523 -1.238 10.924 1.00 82.69 92 LEU A O 1
ATOM 747 N N . LEU A 1 93 ? 1.613 0.387 12.180 1.00 84.88 93 LEU A N 1
ATOM 748 C CA . LEU A 1 93 ? 2.651 1.377 11.960 1.00 84.88 93 LEU A CA 1
ATOM 749 C C . LEU A 1 93 ? 3.680 1.359 13.095 1.00 84.88 93 LEU A C 1
ATOM 751 O O . LEU A 1 93 ? 3.319 1.087 14.247 1.00 84.88 93 LEU A O 1
ATOM 755 N N . PRO A 1 94 ? 4.946 1.704 12.798 1.00 83.56 94 PRO A N 1
ATOM 756 C CA . PRO A 1 94 ? 5.969 1.870 13.819 1.00 83.56 94 PRO A CA 1
ATOM 757 C C . PRO A 1 94 ? 5.535 2.882 14.883 1.00 83.56 94 PRO A C 1
ATOM 759 O O . PRO A 1 94 ? 5.102 3.991 14.566 1.00 83.56 94 PRO A O 1
ATOM 762 N N . SER A 1 95 ? 5.687 2.520 16.155 1.00 83.44 95 SER A N 1
ATOM 763 C CA . SER A 1 95 ? 5.351 3.405 17.268 1.00 83.44 95 SER A CA 1
ATOM 764 C C . SER A 1 95 ? 6.223 4.660 17.259 1.00 83.44 95 SER A C 1
ATOM 766 O O . SER A 1 95 ? 7.449 4.563 17.181 1.00 83.44 95 SER A O 1
ATOM 768 N N . GLY A 1 96 ? 5.593 5.825 17.404 1.00 82.56 96 GLY A N 1
ATOM 769 C CA . GLY A 1 96 ? 6.295 7.097 17.575 1.00 82.56 96 GLY A CA 1
ATOM 770 C C . GLY A 1 96 ? 6.940 7.661 16.309 1.00 82.56 96 GLY A C 1
ATOM 771 O O . GLY A 1 96 ? 7.778 8.544 16.439 1.00 82.56 96 GLY A O 1
ATOM 772 N N . LEU A 1 97 ? 6.576 7.173 15.114 1.00 84.06 97 LEU A N 1
ATOM 773 C CA . LEU A 1 97 ? 7.055 7.731 13.847 1.00 84.06 97 LEU A CA 1
ATOM 774 C C . LEU A 1 97 ? 5.920 8.330 13.014 1.00 84.06 97 LEU A C 1
ATOM 776 O O . LEU A 1 97 ? 4.894 7.690 12.777 1.00 84.06 97 LEU A O 1
ATOM 780 N N . SER A 1 98 ? 6.140 9.542 12.506 1.00 88.44 98 SER A N 1
ATOM 781 C CA . SER A 1 98 ? 5.271 10.168 11.509 1.00 88.44 98 SER A CA 1
ATOM 782 C C . SER A 1 98 ? 5.406 9.493 10.134 1.00 88.44 98 SER A C 1
ATOM 784 O O . SER A 1 98 ? 6.336 8.717 9.874 1.00 88.44 98 SER A O 1
ATOM 786 N N . LYS A 1 99 ? 4.493 9.815 9.205 1.00 89.06 99 LYS A N 1
ATOM 787 C CA . LYS A 1 99 ? 4.577 9.356 7.807 1.00 89.06 99 LYS A CA 1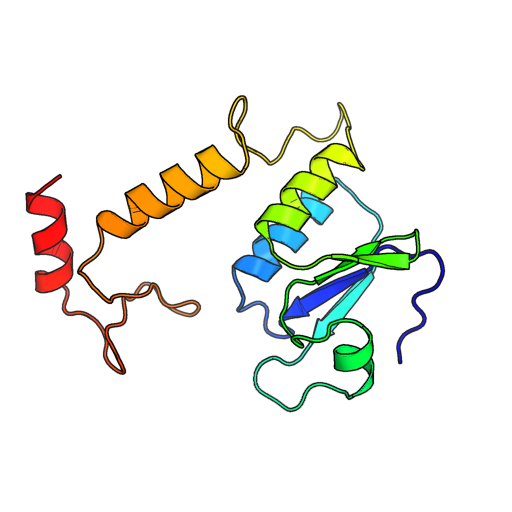
ATOM 788 C C . LYS A 1 99 ? 5.855 9.852 7.138 1.00 89.06 99 LYS A C 1
ATOM 790 O O . LYS A 1 99 ? 6.531 9.098 6.440 1.00 89.06 99 LYS A O 1
ATOM 795 N N . GLU A 1 100 ? 6.193 11.111 7.371 1.00 91.62 100 GLU A N 1
ATOM 796 C CA . GLU A 1 100 ? 7.377 11.779 6.840 1.00 91.62 100 GLU A CA 1
ATOM 797 C C . GLU A 1 100 ? 8.651 11.118 7.373 1.00 91.62 100 GLU A C 1
ATOM 799 O O . GLU A 1 100 ? 9.584 10.865 6.610 1.00 91.62 100 GLU A O 1
ATOM 804 N N . GLU A 1 101 ? 8.678 10.762 8.658 1.00 91.75 101 GLU A N 1
ATOM 805 C CA . GLU A 1 101 ? 9.813 10.067 9.268 1.00 91.75 101 GLU A CA 1
ATOM 806 C C . GLU A 1 101 ? 9.970 8.639 8.744 1.00 91.75 101 GLU A C 1
ATOM 808 O O . GLU A 1 101 ? 11.091 8.217 8.445 1.00 91.75 101 GLU A O 1
ATOM 813 N N . CYS A 1 102 ? 8.861 7.912 8.575 1.00 90.19 102 CYS A N 1
ATOM 814 C CA . CYS A 1 102 ? 8.858 6.612 7.905 1.00 90.19 102 CYS A CA 1
ATOM 815 C C . CYS A 1 102 ? 9.417 6.732 6.482 1.00 90.19 102 CYS A C 1
ATOM 817 O O . CYS A 1 102 ? 10.320 5.985 6.103 1.00 90.19 102 CYS A O 1
ATOM 819 N N . GLY A 1 103 ? 8.937 7.714 5.714 1.00 89.44 103 GLY A N 1
ATOM 820 C CA . GLY A 1 103 ? 9.408 7.989 4.358 1.00 89.44 103 GLY A CA 1
ATOM 821 C C . GLY A 1 103 ? 10.900 8.323 4.315 1.00 89.44 103 GLY A C 1
ATOM 822 O O . GLY A 1 103 ? 11.630 7.789 3.481 1.00 89.44 103 GLY A O 1
ATOM 823 N N . ARG A 1 104 ? 11.388 9.137 5.256 1.00 91.62 104 ARG A N 1
ATOM 824 C CA . ARG A 1 104 ? 12.813 9.457 5.376 1.00 91.62 104 ARG A CA 1
ATOM 825 C C . ARG A 1 104 ? 13.650 8.214 5.669 1.00 91.62 104 ARG A C 1
ATOM 827 O O . ARG A 1 104 ? 14.639 8.002 4.982 1.00 91.62 104 ARG A O 1
ATOM 834 N N . LYS A 1 105 ? 13.245 7.373 6.626 1.00 90.38 105 LYS A N 1
ATOM 835 C CA . LYS A 1 105 ? 13.960 6.126 6.950 1.00 90.38 105 LYS A CA 1
ATOM 836 C C . LYS A 1 105 ? 13.994 5.160 5.764 1.00 90.38 105 LYS A C 1
ATOM 838 O O . LYS A 1 105 ? 15.045 4.599 5.482 1.00 90.38 105 LYS A O 1
ATOM 843 N N . ILE A 1 106 ? 12.886 5.010 5.033 1.00 87.38 106 ILE A N 1
ATOM 844 C CA . ILE A 1 106 ? 12.849 4.221 3.789 1.00 87.38 106 ILE A CA 1
ATOM 845 C C . ILE A 1 106 ? 13.838 4.793 2.764 1.00 87.38 106 ILE A C 1
ATOM 847 O O . ILE A 1 106 ? 14.606 4.049 2.159 1.00 87.38 106 ILE A O 1
ATOM 851 N N . ASN A 1 107 ? 13.863 6.117 2.598 1.00 87.12 107 ASN A N 1
ATOM 852 C CA . ASN A 1 107 ? 14.809 6.776 1.701 1.00 87.12 107 ASN A CA 1
ATOM 853 C C . ASN A 1 107 ? 16.264 6.609 2.152 1.00 87.12 107 ASN A C 1
ATOM 855 O O . ASN A 1 107 ? 17.138 6.489 1.301 1.00 87.12 107 ASN A O 1
ATOM 859 N N . ASP A 1 108 ? 16.532 6.575 3.457 1.00 88.75 108 ASP A N 1
ATOM 860 C CA . ASP A 1 108 ? 17.867 6.318 3.996 1.00 88.75 108 ASP A CA 1
ATOM 861 C C . ASP A 1 108 ? 18.332 4.893 3.659 1.00 88.75 108 ASP A C 1
ATOM 863 O O . ASP A 1 108 ? 19.458 4.730 3.197 1.00 88.75 108 ASP A O 1
ATOM 867 N N . VAL A 1 109 ? 17.451 3.886 3.746 1.00 84.50 109 VAL A N 1
ATOM 868 C CA . VAL A 1 109 ? 17.753 2.525 3.257 1.00 84.50 109 VAL A CA 1
ATOM 869 C C . VAL A 1 109 ? 18.009 2.524 1.751 1.00 84.50 109 VAL A C 1
ATOM 871 O O . VAL A 1 109 ? 18.950 1.889 1.284 1.00 84.50 109 VAL A O 1
ATOM 874 N N . ASN A 1 110 ? 17.227 3.275 0.972 1.00 82.38 110 ASN A N 1
ATOM 875 C CA . ASN A 1 110 ? 17.420 3.332 -0.478 1.00 82.38 110 ASN A CA 1
ATOM 876 C C . ASN A 1 110 ? 18.781 3.920 -0.887 1.00 82.38 110 ASN A C 1
ATOM 878 O O . ASN A 1 110 ? 19.292 3.574 -1.950 1.00 82.38 110 ASN A O 1
ATOM 882 N N . LYS A 1 111 ? 19.385 4.778 -0.053 1.00 83.94 111 LYS A N 1
ATOM 883 C CA . LYS A 1 111 ? 20.732 5.329 -0.287 1.00 83.94 111 LYS A CA 1
ATOM 884 C C . LYS A 1 111 ? 21.842 4.290 -0.114 1.00 83.94 111 LYS A C 1
ATOM 886 O O . LYS A 1 111 ? 22.945 4.537 -0.591 1.00 83.94 111 LYS A O 1
ATOM 891 N N . LEU A 1 112 ? 21.561 3.162 0.543 1.00 84.19 112 LEU A N 1
ATOM 892 C CA . LEU A 1 112 ? 22.514 2.060 0.707 1.00 84.19 112 LEU A CA 1
ATOM 893 C C . LEU A 1 112 ? 22.700 1.262 -0.590 1.00 84.19 112 LEU A C 1
ATOM 895 O O . LEU A 1 112 ? 23.690 0.552 -0.737 1.00 84.19 112 LEU A O 1
ATOM 899 N N . PHE A 1 113 ? 21.756 1.349 -1.531 1.00 84.69 113 PHE A N 1
ATOM 900 C CA . PHE A 1 113 ? 21.847 0.653 -2.811 1.00 84.69 113 PHE A CA 1
ATOM 901 C C . PHE A 1 113 ? 22.658 1.455 -3.840 1.00 84.69 113 PHE A C 1
ATOM 903 O O . PHE A 1 113 ? 22.713 2.688 -3.764 1.00 84.69 113 PHE A O 1
ATOM 910 N N . PRO A 1 114 ? 23.245 0.794 -4.861 1.00 86.44 114 PRO A N 1
ATOM 911 C CA . PRO A 1 114 ? 23.943 1.500 -5.927 1.00 86.44 114 PRO A CA 1
ATOM 912 C C . PRO A 1 114 ? 23.037 2.541 -6.598 1.00 86.44 114 PRO A C 1
ATOM 914 O O . PRO A 1 114 ? 21.827 2.345 -6.758 1.00 86.44 114 PRO A O 1
ATOM 917 N N . LYS A 1 115 ? 23.618 3.670 -7.014 1.00 84.50 115 LYS A N 1
ATOM 918 C CA . LYS A 1 115 ? 22.855 4.778 -7.610 1.00 84.50 115 LYS A CA 1
ATOM 919 C C . LYS A 1 115 ? 22.085 4.327 -8.853 1.00 84.50 115 LYS A C 1
ATOM 921 O O . LYS A 1 115 ? 22.601 3.572 -9.679 1.00 84.50 115 LYS A O 1
ATOM 926 N N . ASN A 1 116 ? 20.879 4.873 -9.019 1.00 85.00 116 ASN A N 1
ATOM 927 C CA . ASN A 1 116 ? 19.964 4.579 -10.130 1.00 85.00 116 ASN A CA 1
ATOM 928 C C . ASN A 1 116 ? 19.539 3.106 -10.211 1.00 85.00 116 ASN A C 1
ATOM 930 O O . ASN A 1 116 ? 19.190 2.621 -11.290 1.00 85.00 116 ASN A O 1
ATOM 934 N N . THR A 1 117 ? 19.569 2.398 -9.081 1.00 86.69 117 THR A N 1
ATOM 935 C CA . THR A 1 117 ? 19.004 1.057 -8.983 1.00 86.69 117 THR A CA 1
ATOM 936 C C . THR A 1 117 ? 17.598 1.096 -8.409 1.00 86.69 117 THR A C 1
ATOM 938 O O . THR A 1 117 ? 17.221 2.011 -7.676 1.00 86.69 117 THR A O 1
ATOM 941 N N . ARG A 1 118 ? 16.800 0.094 -8.766 1.00 81.19 118 ARG A N 1
ATOM 942 C CA . ARG A 1 118 ? 15.492 -0.154 -8.167 1.00 81.19 118 ARG A CA 1
ATOM 943 C C . ARG A 1 118 ? 15.383 -1.620 -7.760 1.00 81.19 118 ARG A C 1
ATOM 945 O O . ARG A 1 118 ? 15.816 -2.483 -8.530 1.00 81.19 118 ARG A O 1
ATOM 952 N N . PRO A 1 119 ? 14.793 -1.926 -6.597 1.00 76.38 119 PRO A N 1
ATOM 953 C CA . PRO A 1 119 ? 14.459 -3.297 -6.256 1.00 76.38 119 PRO A CA 1
ATOM 954 C C . PRO A 1 119 ? 13.415 -3.832 -7.235 1.00 76.38 119 PRO A C 1
ATOM 956 O O . PRO A 1 119 ? 12.481 -3.134 -7.641 1.00 76.38 119 PRO A O 1
ATOM 959 N N . SER A 1 120 ? 13.588 -5.083 -7.639 1.0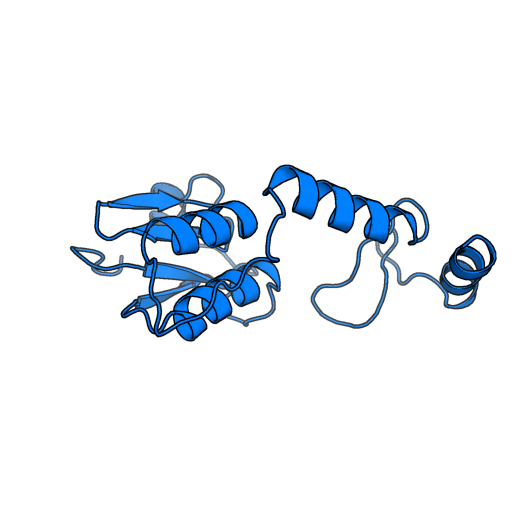0 73.44 120 SER A N 1
ATOM 960 C CA . SER A 1 120 ? 12.572 -5.809 -8.387 1.00 73.44 120 SER A CA 1
ATOM 961 C C . SER A 1 120 ? 11.360 -6.079 -7.513 1.00 73.44 120 SER A C 1
ATOM 963 O O . SER A 1 120 ? 11.490 -6.484 -6.361 1.00 73.44 120 SER A O 1
ATOM 965 N N . SER A 1 121 ? 10.167 -5.940 -8.086 1.00 66.62 121 SER A N 1
ATOM 966 C CA . SER A 1 121 ? 8.946 -6.426 -7.442 1.00 66.62 121 SER A CA 1
ATOM 967 C C . SER A 1 121 ? 8.756 -7.942 -7.584 1.00 66.62 121 SER A C 1
ATOM 969 O O . SER A 1 121 ? 7.819 -8.481 -7.010 1.00 66.62 121 SER A O 1
ATOM 971 N N . ARG A 1 122 ? 9.602 -8.634 -8.368 1.00 65.19 122 ARG A N 1
ATOM 972 C CA . ARG A 1 122 ? 9.410 -10.046 -8.759 1.00 65.19 122 ARG A CA 1
ATOM 973 C C . ARG A 1 122 ? 10.565 -10.978 -8.379 1.00 65.19 122 ARG A C 1
ATOM 975 O O . ARG A 1 122 ? 10.496 -12.167 -8.664 1.00 65.19 122 ARG A O 1
ATOM 982 N N . SER A 1 123 ? 11.648 -10.459 -7.805 1.00 64.12 123 SER A N 1
ATOM 983 C CA . SER A 1 123 ? 12.860 -11.238 -7.514 1.00 64.12 123 SER A CA 1
ATOM 984 C C . SER A 1 123 ? 13.764 -10.512 -6.518 1.00 64.12 123 SER A C 1
ATOM 986 O O . SER A 1 123 ? 13.696 -9.295 -6.392 1.00 64.12 123 SER A O 1
ATOM 988 N N . ALA A 1 124 ? 14.685 -11.222 -5.870 1.00 68.12 124 ALA A N 1
ATOM 989 C CA . ALA A 1 124 ? 15.709 -10.616 -5.011 1.00 68.12 124 ALA A CA 1
ATOM 990 C C . ALA A 1 124 ? 16.865 -9.993 -5.829 1.00 68.12 124 ALA A C 1
ATOM 992 O O . ALA A 1 124 ? 18.035 -10.248 -5.564 1.00 68.12 124 ALA A O 1
ATOM 993 N N . TYR A 1 125 ? 16.539 -9.209 -6.863 1.00 76.12 125 TYR A N 1
ATOM 994 C CA . TYR A 1 125 ? 17.520 -8.536 -7.718 1.00 76.12 125 TYR A CA 1
ATOM 995 C C . TYR A 1 125 ? 17.299 -7.025 -7.711 1.00 76.12 125 TYR A C 1
ATOM 997 O O . TYR A 1 125 ? 16.161 -6.549 -7.755 1.00 76.12 125 TYR A O 1
ATOM 1005 N N . LEU A 1 126 ? 18.401 -6.278 -7.716 1.00 82.69 126 LEU A N 1
ATOM 1006 C CA . LEU A 1 126 ? 18.408 -4.860 -8.050 1.00 82.69 126 LEU A CA 1
ATOM 1007 C C . LEU A 1 126 ? 18.544 -4.711 -9.563 1.00 82.69 126 LEU A C 1
ATOM 1009 O O . LEU A 1 126 ? 19.292 -5.446 -10.206 1.00 82.69 126 LEU A O 1
ATOM 1013 N N . PHE A 1 127 ? 17.823 -3.751 -10.126 1.00 82.94 127 PHE A N 1
ATOM 1014 C CA . PHE A 1 127 ? 17.851 -3.444 -11.550 1.00 82.94 127 PHE A CA 1
ATOM 1015 C C . PHE A 1 127 ? 18.390 -2.041 -11.781 1.00 82.94 127 PHE A C 1
ATOM 1017 O O . PHE A 1 127 ? 17.983 -1.110 -11.089 1.00 82.94 127 PHE A O 1
ATOM 1024 N N . LYS A 1 128 ? 19.241 -1.883 -12.795 1.00 84.88 128 LYS A N 1
ATOM 1025 C CA . LYS A 1 128 ? 19.755 -0.595 -13.276 1.00 84.88 128 LYS A CA 1
ATOM 1026 C C . LYS A 1 128 ? 19.452 -0.496 -14.768 1.00 84.88 128 LYS A C 1
ATOM 1028 O O . LYS A 1 128 ? 19.965 -1.276 -15.569 1.00 84.88 128 LYS A O 1
ATOM 1033 N N . GLY A 1 129 ? 18.549 0.408 -15.146 1.00 80.94 129 GLY A N 1
ATOM 1034 C CA . GLY A 1 129 ? 17.979 0.414 -16.497 1.00 80.94 129 GLY A CA 1
ATOM 1035 C C . GLY A 1 129 ? 17.208 -0.882 -16.795 1.00 80.94 129 GLY A C 1
ATOM 1036 O O . GLY A 1 129 ? 16.285 -1.236 -16.058 1.00 80.94 129 GLY A O 1
ATOM 1037 N N . GLY A 1 130 ? 17.581 -1.577 -17.876 1.00 78.12 130 GLY A N 1
ATOM 1038 C CA . GLY A 1 130 ? 16.977 -2.851 -18.296 1.00 78.12 130 GLY A CA 1
ATOM 1039 C C . GLY A 1 130 ? 17.669 -4.116 -17.769 1.00 78.12 130 GLY A C 1
ATOM 1040 O O . GLY A 1 130 ? 17.195 -5.211 -18.056 1.00 78.12 130 GLY A O 1
ATOM 1041 N N . GLY A 1 131 ? 18.777 -3.988 -17.029 1.00 83.06 131 GLY A N 1
ATOM 1042 C CA . GLY A 1 131 ? 19.614 -5.115 -16.605 1.00 83.06 131 GLY A CA 1
ATOM 1043 C C . GLY A 1 131 ? 19.657 -5.332 -15.093 1.00 83.06 131 GLY A C 1
ATOM 1044 O O . GLY A 1 131 ? 19.353 -4.427 -14.310 1.00 83.06 131 GLY A O 1
ATOM 1045 N N . ILE A 1 132 ? 20.056 -6.542 -14.698 1.00 86.56 132 ILE A N 1
ATOM 1046 C CA . ILE A 1 132 ? 20.329 -6.920 -13.305 1.00 86.56 132 ILE A CA 1
ATOM 1047 C C . ILE A 1 132 ? 21.663 -6.299 -12.872 1.00 86.56 132 ILE A C 1
ATOM 1049 O O . ILE A 1 132 ? 22.634 -6.313 -13.626 1.00 86.56 132 ILE A O 1
ATOM 1053 N N . VAL A 1 133 ? 21.711 -5.769 -11.654 1.00 87.56 133 VAL A N 1
ATOM 1054 C CA . VAL A 1 133 ? 22.933 -5.245 -11.032 1.00 87.56 133 VAL A CA 1
ATOM 1055 C C . VAL A 1 133 ? 23.858 -6.410 -10.650 1.00 87.56 133 VAL A C 1
ATOM 1057 O O . VAL A 1 133 ? 23.401 -7.332 -9.968 1.00 87.56 133 VAL A O 1
ATOM 1060 N N . PRO A 1 134 ? 25.145 -6.400 -11.049 1.00 88.19 134 PRO A N 1
ATOM 1061 C CA . PRO A 1 134 ? 26.099 -7.427 -10.645 1.00 88.19 134 PRO A CA 1
ATOM 1062 C C . PRO A 1 134 ? 26.280 -7.486 -9.126 1.00 88.19 134 PRO A C 1
ATOM 1064 O O . PRO A 1 134 ? 26.330 -6.454 -8.458 1.00 88.19 134 PRO A O 1
ATOM 1067 N N . LYS A 1 135 ? 26.475 -8.696 -8.590 1.00 86.19 135 LYS A N 1
ATOM 1068 C CA . LYS A 1 135 ? 26.713 -8.925 -7.155 1.00 86.19 135 LYS A CA 1
ATOM 1069 C C . LYS A 1 135 ? 27.830 -8.031 -6.595 1.00 86.19 135 LYS A C 1
ATOM 1071 O O . LYS A 1 135 ? 27.621 -7.389 -5.577 1.00 86.19 135 LYS A O 1
ATOM 1076 N N . ALA A 1 136 ? 28.960 -7.932 -7.299 1.00 88.50 136 ALA A N 1
ATOM 1077 C CA . ALA A 1 136 ? 30.097 -7.117 -6.868 1.00 88.50 136 ALA A CA 1
ATOM 1078 C C . ALA A 1 136 ? 29.773 -5.611 -6.776 1.00 88.50 136 ALA A C 1
ATOM 1080 O O . ALA A 1 136 ? 30.288 -4.935 -5.895 1.00 88.50 136 ALA A O 1
ATOM 1081 N N . GLU A 1 137 ? 28.903 -5.077 -7.649 1.00 87.12 137 GLU A N 1
ATOM 1082 C CA . GLU A 1 137 ? 28.475 -3.667 -7.574 1.00 87.12 137 GLU A CA 1
ATOM 1083 C C . GLU A 1 137 ? 27.585 -3.424 -6.351 1.00 87.12 137 GLU A C 1
ATOM 1085 O O . GLU A 1 137 ? 27.685 -2.374 -5.724 1.00 87.12 137 GLU A O 1
ATOM 1090 N N . PHE A 1 138 ? 26.731 -4.389 -6.000 1.00 85.38 138 PHE A N 1
ATOM 1091 C CA . PHE A 1 138 ? 25.942 -4.330 -4.771 1.00 85.38 138 PHE A CA 1
ATOM 1092 C C . PHE A 1 138 ? 26.816 -4.470 -3.517 1.00 85.38 138 PHE A C 1
ATOM 1094 O O . PHE A 1 138 ? 26.684 -3.673 -2.601 1.00 85.38 138 PHE A O 1
ATOM 1101 N N . GLU A 1 139 ? 27.724 -5.447 -3.469 1.00 86.00 139 GLU A N 1
ATOM 1102 C CA . GLU A 1 139 ? 28.586 -5.663 -2.297 1.00 86.00 139 GLU A CA 1
ATOM 1103 C C . GLU A 1 139 ? 29.493 -4.458 -2.016 1.00 86.00 139 GLU A C 1
ATOM 1105 O O . GLU A 1 139 ? 29.652 -4.086 -0.859 1.00 86.00 139 GLU A O 1
ATOM 1110 N N . ALA A 1 140 ? 29.972 -3.763 -3.054 1.00 85.56 140 ALA A N 1
ATOM 1111 C CA . ALA A 1 140 ? 30.767 -2.546 -2.895 1.00 85.56 140 ALA A CA 1
ATOM 1112 C C . ALA A 1 140 ? 30.029 -1.400 -2.172 1.00 85.56 140 ALA A C 1
ATOM 1114 O O . ALA A 1 140 ? 30.676 -0.477 -1.678 1.00 85.56 140 ALA A O 1
ATOM 1115 N N . THR A 1 141 ? 28.689 -1.410 -2.106 1.00 81.56 141 THR A N 1
ATOM 1116 C CA . THR A 1 141 ? 27.951 -0.411 -1.314 1.00 81.56 141 THR A CA 1
ATOM 1117 C C . THR A 1 141 ? 27.850 -0.773 0.161 1.00 81.56 141 THR A C 1
ATOM 1119 O O . THR A 1 141 ? 27.559 0.110 0.964 1.00 81.56 141 THR A O 1
ATOM 1122 N N . LEU A 1 142 ? 28.121 -2.030 0.529 1.00 80.00 142 LEU A N 1
ATOM 1123 C CA . LEU A 1 142 ? 28.172 -2.482 1.920 1.00 80.00 142 LEU A CA 1
ATOM 1124 C C . LEU A 1 142 ? 29.483 -2.081 2.602 1.00 80.00 142 LEU A C 1
ATOM 1126 O O . LEU A 1 142 ? 29.477 -1.813 3.795 1.00 80.00 142 LEU A O 1
ATOM 1130 N N . ASP A 1 143 ? 30.575 -1.968 1.843 1.00 77.44 143 ASP A N 1
ATOM 1131 C CA . ASP A 1 143 ? 31.897 -1.585 2.362 1.00 77.44 143 ASP A CA 1
ATOM 1132 C C . ASP A 1 143 ? 31.956 -0.132 2.886 1.00 77.44 143 ASP A C 1
ATOM 1134 O O . ASP A 1 143 ? 32.924 0.259 3.538 1.00 77.44 143 ASP A O 1
ATOM 1138 N N . GLY A 1 144 ? 30.943 0.687 2.577 1.00 66.00 144 GLY A N 1
ATOM 1139 C CA . GLY A 1 144 ? 30.842 2.097 2.973 1.00 66.00 144 GLY A CA 1
ATOM 1140 C C . GLY A 1 144 ? 29.835 2.400 4.090 1.00 66.00 144 GLY A C 1
ATOM 1141 O O . GLY A 1 144 ? 29.563 3.579 4.326 1.00 66.00 144 GLY A O 1
ATOM 1142 N N . ILE A 1 145 ? 29.252 1.373 4.719 1.00 58.97 145 ILE A N 1
ATOM 1143 C CA . ILE A 1 145 ? 28.270 1.461 5.819 1.00 58.97 145 ILE A CA 1
ATOM 1144 C C . ILE A 1 145 ? 28.952 1.068 7.128 1.00 58.97 145 ILE A C 1
ATOM 1146 O O . ILE A 1 145 ? 28.715 1.776 8.133 1.00 58.97 145 ILE A O 1
#

Organism: NCBI:txid1561963

Sequence (145 aa):
EPDMTGKVILFRDRNGWCPYSERVWLAMMGKGLDFSEVLVDNQGTKPSWYYRCIGSGSTPAVRWDDGKYQTESMDIAFELEKRYPSPLFPSLLPSGLSKEECGRKINDVNKLFPKNTRPSSRSAYLFKGGGIVPKAEFEATLDGI

pLDDT: mean 88.4, std 7.8, range [58.97, 97.88]

InterPro domains:
  IPR004045 Glutathione S-transferase, N-terminal [PF13409] (17-82)
  IPR036249 Thioredoxin-like superfamily [SSF52833] (17-88)
  IPR050983 Glutathione S-transferase Omega/HSP26 [PTHR43968] (5-109)

Secondary structure (DSSP, 8-state):
----TT--EEEEETTS--HHHHHHHHHHHHTT---EEEEE-SSSPPPHHHHHH-TT--SSEEE-TTS-EEE-HHHHHHHHHHH---SSS--SSPTT--HHHHHHHHHHHHTTSPTTEEE-SSSS-EEETTEEPPHHHHHHHHTT-

Radius of gyration: 17.79 Å; chains: 1; bounding box: 54×23×42 Å

Foldseek 3Di:
DDDDALFKEWEAAQVPLDVLSVLLVVLCVLLVHDHYYDHAHPPDDGDPVCCVLPVVSDDGWIQDSVRDIDDDSLVSLVVSCVVRPDPVRDRPDDPPDDSVRVVVVVVVVVVLAPPQWDQDSHDRFIDHPHDTDDPVNNVVSVVVD